Protein AF-A0A485B8G7-F1 (afdb_monomer_lite)

Radius of gyration: 13.27 Å; chains: 1; bounding box: 32×32×30 Å

Secondary structure (DSSP, 8-state):
------THHHHGGGGSSHHHHHHHHHHHHHSPPPTTHHHHHHHHHHHHHHHHHHHHS---HHHHHHHHHHHGGG--

Foldseek 3Di:
DDDDDPPLLVLLVLPPDDVSVVVSVVVCVVPPDDPCSQLVSLVSQLVVQVCCCVPPVDHDPVSNVVSVVSNVVVPD

pLDDT: mean 92.95, std 6.94, range [58.44, 97.88]

Organism: Raoultella terrigena (NCBI:txid577)

Structure (mmCIF, N/CA/C/O backbone):
data_AF-A0A485B8G7-F1
#
_entry.id   AF-A0A485B8G7-F1
#
loop_
_atom_site.group_PDB
_atom_site.id
_atom_site.type_symbol
_atom_site.label_atom_id
_atom_site.label_alt_id
_atom_site.label_comp_id
_atom_site.label_asym_id
_atom_site.lab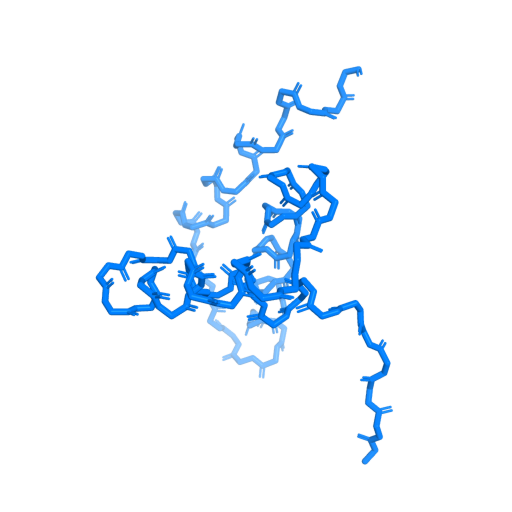el_entity_id
_atom_site.label_seq_id
_atom_site.pdbx_PDB_ins_code
_atom_site.Cartn_x
_atom_site.Cartn_y
_atom_site.Cartn_z
_atom_site.occupancy
_atom_site.B_iso_or_equiv
_atom_site.auth_seq_id
_atom_site.auth_comp_id
_atom_site.auth_asym_id
_atom_site.auth_atom_id
_atom_site.pdbx_PDB_model_num
ATOM 1 N N . MET A 1 1 ? -0.536 -21.441 4.821 1.00 58.44 1 MET A N 1
ATOM 2 C CA . MET A 1 1 ? -1.043 -21.295 3.440 1.00 58.44 1 MET A CA 1
ATOM 3 C C . MET A 1 1 ? -0.165 -20.264 2.751 1.00 58.44 1 MET A C 1
ATOM 5 O O . MET A 1 1 ? 0.013 -19.200 3.324 1.00 58.44 1 MET A O 1
ATOM 9 N N . MET A 1 2 ? 0.459 -20.594 1.617 1.00 68.75 2 MET A N 1
ATOM 10 C CA . MET A 1 2 ? 1.252 -19.625 0.850 1.00 68.75 2 MET A CA 1
ATOM 11 C C . MET A 1 2 ? 0.283 -18.779 0.021 1.00 68.75 2 MET A C 1
ATOM 13 O O . MET A 1 2 ? -0.438 -19.332 -0.809 1.00 68.75 2 MET A O 1
ATOM 17 N N . LEU A 1 3 ? 0.240 -17.471 0.262 1.00 70.56 3 LEU A N 1
ATOM 18 C CA . LEU A 1 3 ? -0.502 -16.542 -0.584 1.00 70.56 3 LEU A CA 1
ATOM 19 C C . LEU A 1 3 ? 0.452 -16.051 -1.671 1.00 70.56 3 LEU A C 1
ATOM 21 O O . LEU A 1 3 ? 1.476 -15.438 -1.383 1.00 70.56 3 LEU A O 1
ATOM 25 N N . TRP A 1 4 ? 0.146 -16.384 -2.922 1.00 79.81 4 TRP A N 1
ATOM 26 C CA . TRP A 1 4 ? 0.911 -15.904 -4.065 1.00 79.81 4 TRP A CA 1
ATOM 27 C C . TRP A 1 4 ? 0.516 -14.456 -4.348 1.00 79.81 4 TRP A C 1
ATOM 29 O O . TRP A 1 4 ? -0.624 -14.187 -4.718 1.00 79.81 4 TRP A O 1
ATOM 39 N N . ALA A 1 5 ? 1.464 -13.537 -4.195 1.00 82.88 5 ALA A N 1
ATOM 40 C CA . ALA A 1 5 ? 1.312 -12.139 -4.572 1.00 82.88 5 ALA A CA 1
ATOM 41 C C . ALA A 1 5 ? 2.597 -11.633 -5.248 1.00 82.88 5 ALA A C 1
ATOM 43 O O . ALA A 1 5 ? 3.687 -12.156 -4.982 1.00 82.88 5 ALA A O 1
ATOM 44 N N . PRO A 1 6 ? 2.511 -10.615 -6.123 1.00 90.56 6 PRO A N 1
ATOM 45 C CA . PRO A 1 6 ? 3.695 -9.919 -6.605 1.00 90.56 6 PRO A CA 1
ATOM 46 C C . PRO A 1 6 ? 4.493 -9.359 -5.425 1.00 90.56 6 PRO A C 1
ATOM 48 O O . PRO A 1 6 ? 3.916 -8.761 -4.524 1.00 90.56 6 PRO A O 1
ATOM 51 N N . ARG A 1 7 ? 5.827 -9.463 -5.459 1.00 92.62 7 ARG A N 1
ATOM 52 C CA . ARG A 1 7 ? 6.715 -8.905 -4.412 1.00 92.62 7 ARG A CA 1
ATOM 53 C C . ARG A 1 7 ? 6.489 -7.415 -4.133 1.00 92.62 7 ARG A C 1
ATOM 55 O O . ARG A 1 7 ? 6.744 -6.941 -3.037 1.00 92.62 7 ARG A O 1
ATOM 62 N N . GLU A 1 8 ? 5.990 -6.684 -5.125 1.00 94.19 8 GLU A N 1
ATOM 63 C CA . GLU A 1 8 ? 5.602 -5.278 -5.008 1.00 94.19 8 GLU A CA 1
ATOM 64 C C . GLU A 1 8 ? 4.531 -5.036 -3.928 1.00 94.19 8 GLU A C 1
ATOM 66 O O . GLU A 1 8 ? 4.509 -3.966 -3.323 1.00 94.19 8 GLU A O 1
ATOM 71 N N . TYR A 1 9 ? 3.703 -6.044 -3.637 1.00 91.19 9 TYR A N 1
ATOM 72 C CA . TYR A 1 9 ? 2.718 -6.016 -2.557 1.00 91.19 9 TYR A CA 1
ATOM 73 C C . TYR A 1 9 ? 3.354 -5.991 -1.159 1.00 91.19 9 TYR A C 1
ATOM 75 O O . TYR A 1 9 ? 2.754 -5.502 -0.215 1.00 91.19 9 TYR A O 1
ATOM 83 N N . GLU A 1 10 ? 4.586 -6.461 -0.997 1.00 91.25 10 GLU A N 1
ATOM 84 C CA . GLU A 1 10 ? 5.306 -6.295 0.272 1.00 91.25 10 GLU A CA 1
ATOM 85 C C . GLU A 1 10 ? 6.047 -4.951 0.306 1.00 91.25 10 GLU A C 1
ATOM 87 O O . GLU A 1 10 ? 6.142 -4.289 1.338 1.00 91.25 10 GLU A O 1
ATOM 92 N N . LEU A 1 11 ? 6.546 -4.507 -0.851 1.00 94.81 11 LEU A N 1
ATOM 93 C CA . LEU A 1 11 ? 7.395 -3.320 -0.956 1.00 94.81 11 LEU A CA 1
ATOM 94 C C . LEU A 1 11 ? 6.639 -2.000 -0.797 1.00 94.81 11 LEU A C 1
ATOM 96 O O . LEU A 1 11 ? 7.245 -1.028 -0.350 1.00 94.81 11 LEU A O 1
ATOM 100 N N . PHE A 1 12 ? 5.350 -1.925 -1.152 1.00 93.50 12 PHE A N 1
ATOM 101 C CA . PHE A 1 12 ? 4.613 -0.651 -1.100 1.00 93.50 12 PHE A CA 1
ATOM 102 C C . PHE A 1 12 ? 4.545 -0.062 0.317 1.00 93.50 12 PHE A C 1
ATOM 104 O O . PHE A 1 12 ? 4.533 1.156 0.474 1.00 93.50 12 PHE A O 1
ATOM 111 N N . ARG A 1 13 ? 4.564 -0.922 1.344 1.00 90.31 13 ARG A N 1
ATOM 112 C CA . ARG A 1 13 ? 4.555 -0.535 2.763 1.00 90.31 13 ARG A CA 1
ATOM 113 C C . ARG A 1 13 ? 5.826 0.210 3.176 1.00 90.31 13 ARG A C 1
ATOM 115 O O . ARG A 1 13 ? 5.837 0.914 4.175 1.00 90.31 13 ARG A O 1
ATOM 122 N N . LEU A 1 14 ? 6.907 0.060 2.409 1.00 93.75 14 LEU A N 1
ATOM 123 C CA . LEU A 1 14 ? 8.190 0.700 2.685 1.00 93.75 14 LEU A CA 1
ATOM 124 C C . LEU A 1 14 ? 8.284 2.130 2.128 1.00 93.75 14 LEU A C 1
ATOM 126 O O . LEU A 1 14 ? 9.308 2.787 2.298 1.00 93.75 14 LEU A O 1
ATOM 130 N N . CYS A 1 15 ? 7.234 2.623 1.464 1.00 85.19 15 CYS A N 1
ATOM 131 C CA . CYS A 1 15 ? 7.192 3.978 0.913 1.00 85.19 15 CYS A CA 1
ATOM 132 C C . CYS A 1 15 ? 6.915 5.077 1.958 1.00 85.19 15 CYS A C 1
ATOM 134 O O . CYS A 1 15 ? 6.930 6.249 1.591 1.00 85.19 15 CYS A O 1
ATOM 136 N N . ASP A 1 16 ? 6.694 4.730 3.230 1.00 81.25 16 ASP A N 1
ATOM 137 C CA . ASP A 1 16 ? 6.283 5.664 4.295 1.00 81.25 16 ASP A CA 1
ATOM 138 C C . ASP A 1 16 ? 7.461 6.471 4.915 1.00 81.25 16 ASP A C 1
ATOM 140 O O . ASP A 1 16 ? 7.336 7.063 5.987 1.00 81.25 16 ASP A O 1
ATOM 144 N N . GLY A 1 17 ? 8.605 6.543 4.219 1.00 85.81 17 GLY A N 1
ATOM 145 C CA . GLY A 1 17 ? 9.765 7.371 4.574 1.00 85.81 17 GLY A CA 1
ATOM 146 C C . GLY A 1 17 ? 10.719 6.764 5.615 1.00 85.81 17 GLY A C 1
ATOM 147 O O . GLY A 1 17 ? 10.593 5.617 6.053 1.00 85.81 17 GLY A O 1
ATOM 148 N N . GLY A 1 18 ? 11.733 7.542 6.010 1.00 91.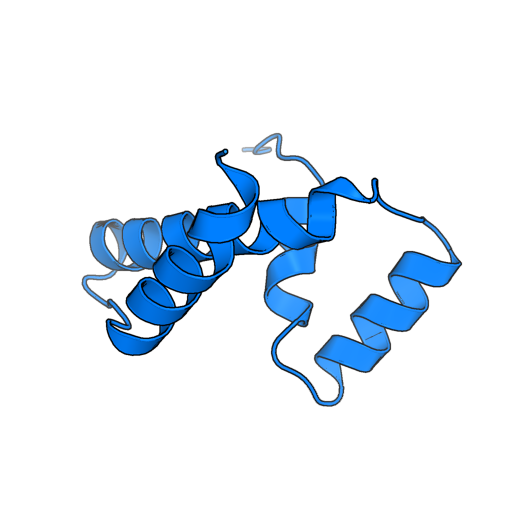38 18 GLY A N 1
ATOM 149 C CA . GLY A 1 18 ? 12.674 7.178 7.075 1.00 91.38 18 GLY A CA 1
ATOM 150 C C . GLY A 1 18 ? 13.527 5.941 6.755 1.00 91.38 18 GLY A C 1
ATOM 151 O O . GLY A 1 18 ? 14.063 5.797 5.659 1.00 91.38 18 GLY A O 1
ATOM 152 N N . GLN A 1 19 ? 13.687 5.039 7.728 1.00 93.94 19 GLN A N 1
ATOM 153 C CA . GLN A 1 19 ? 14.472 3.807 7.545 1.00 93.94 19 GLN A CA 1
ATOM 154 C C . GLN A 1 19 ? 13.809 2.816 6.573 1.00 93.94 19 GLN A C 1
ATOM 156 O O . GLN A 1 19 ? 14.510 2.061 5.899 1.00 93.94 19 GLN A O 1
ATOM 161 N N . ALA A 1 20 ? 12.476 2.830 6.470 1.00 93.25 20 ALA A N 1
ATOM 162 C CA . ALA A 1 20 ? 11.744 1.963 5.551 1.00 93.25 20 ALA A CA 1
ATOM 163 C C . ALA A 1 20 ? 12.067 2.313 4.090 1.00 93.25 20 ALA A C 1
ATOM 165 O O . ALA A 1 20 ? 12.358 1.429 3.285 1.00 93.25 20 ALA A O 1
ATOM 166 N N . GLU A 1 21 ? 12.144 3.607 3.777 1.00 93.38 21 GLU A N 1
ATOM 167 C CA . GLU A 1 21 ? 12.536 4.081 2.450 1.00 93.38 21 GLU A CA 1
ATOM 168 C C . GLU A 1 21 ? 13.987 3.702 2.106 1.00 93.38 21 GLU A C 1
ATOM 170 O O . GLU A 1 21 ? 14.270 3.280 0.985 1.00 93.38 21 GLU A O 1
ATOM 175 N N . GLN A 1 22 ? 14.909 3.755 3.075 1.00 94.69 22 GLN A N 1
ATOM 176 C CA . GLN A 1 22 ? 16.290 3.294 2.868 1.00 94.69 22 GLN A CA 1
ATOM 177 C C . GLN A 1 22 ? 16.358 1.792 2.566 1.00 94.69 22 GLN A C 1
ATOM 179 O O . GLN A 1 22 ? 17.155 1.369 1.721 1.00 94.69 22 GLN A O 1
ATOM 184 N N . LEU A 1 23 ? 15.526 0.984 3.229 1.00 95.56 23 LEU A N 1
ATOM 185 C CA . LEU A 1 23 ? 15.410 -0.447 2.952 1.00 95.56 23 LEU A CA 1
ATOM 186 C C . LEU A 1 23 ? 14.859 -0.692 1.542 1.00 95.56 23 LEU A C 1
ATOM 188 O O . LEU A 1 23 ? 15.423 -1.499 0.800 1.00 95.56 23 LEU A O 1
ATOM 192 N N . LEU A 1 24 ? 13.805 0.032 1.152 1.00 95.31 24 LEU A N 1
ATOM 193 C CA . LEU A 1 24 ? 13.249 -0.026 -0.199 1.00 95.31 24 LEU A CA 1
ATOM 194 C C . LEU A 1 24 ? 14.313 0.320 -1.243 1.00 95.31 24 LEU A C 1
ATOM 196 O O . LEU A 1 24 ? 14.487 -0.412 -2.216 1.00 95.31 24 LEU A O 1
ATOM 200 N N . TRP A 1 25 ? 15.074 1.389 -1.015 1.00 94.31 25 TRP A N 1
ATOM 201 C CA . TRP A 1 25 ? 16.144 1.817 -1.909 1.00 94.31 25 TRP A CA 1
ATOM 202 C C . TRP A 1 25 ? 17.208 0.727 -2.094 1.00 94.31 25 TRP A C 1
ATOM 204 O O . TRP A 1 25 ? 17.543 0.381 -3.230 1.00 94.31 25 TRP A O 1
ATOM 214 N N . HIS A 1 26 ? 17.689 0.123 -1.002 1.00 96.69 26 HIS A N 1
ATOM 215 C CA . HIS A 1 26 ? 18.666 -0.972 -1.062 1.00 96.69 26 HIS A CA 1
ATOM 216 C C . HIS A 1 26 ? 18.115 -2.207 -1.781 1.00 96.69 26 HIS A C 1
ATOM 218 O O . HIS A 1 26 ? 18.841 -2.865 -2.531 1.00 96.69 26 HIS A O 1
ATOM 224 N N . TYR A 1 27 ? 16.838 -2.525 -1.569 1.00 96.12 27 TYR A N 1
ATOM 225 C CA . TYR A 1 27 ? 16.177 -3.628 -2.253 1.00 96.12 27 TYR A CA 1
ATOM 226 C C . TYR A 1 27 ? 16.115 -3.384 -3.767 1.00 96.12 27 TYR A C 1
ATOM 228 O O . TYR A 1 27 ? 16.520 -4.246 -4.549 1.00 96.12 27 TYR A O 1
ATOM 236 N N . LEU A 1 28 ? 15.667 -2.196 -4.184 1.00 95.19 28 LEU A N 1
ATOM 237 C CA . LEU A 1 28 ? 15.522 -1.833 -5.595 1.00 95.19 28 LEU A CA 1
ATOM 238 C C . LEU A 1 28 ? 16.860 -1.812 -6.342 1.00 95.19 28 LEU A C 1
ATOM 240 O O . LEU A 1 28 ? 16.895 -2.187 -7.511 1.00 95.19 28 LEU A O 1
ATOM 244 N N . HIS A 1 29 ? 17.960 -1.470 -5.664 1.00 96.25 29 HIS A N 1
ATOM 245 C CA . HIS A 1 29 ? 19.310 -1.554 -6.236 1.00 96.25 29 HIS A CA 1
ATOM 246 C C . HIS A 1 29 ? 19.718 -2.977 -6.615 1.00 96.25 29 HIS A C 1
ATOM 248 O O . HIS A 1 29 ? 20.476 -3.175 -7.561 1.00 96.25 29 HIS A O 1
ATOM 254 N N . ARG A 1 30 ? 19.243 -3.978 -5.869 1.00 97.50 30 ARG A N 1
ATOM 255 C CA . ARG A 1 30 ? 19.576 -5.387 -6.112 1.00 97.50 30 ARG A CA 1
ATOM 256 C C . ARG A 1 30 ? 18.560 -6.083 -7.005 1.00 97.50 30 ARG A C 1
ATOM 258 O O . ARG A 1 30 ? 18.931 -6.960 -7.777 1.00 97.50 30 ARG A O 1
ATOM 265 N N . ALA A 1 31 ? 17.287 -5.723 -6.880 1.00 96.88 31 ALA A N 1
ATOM 266 C CA . ALA A 1 31 ? 16.191 -6.364 -7.587 1.00 96.88 31 ALA A CA 1
ATOM 267 C C . ALA A 1 31 ? 15.183 -5.312 -8.086 1.00 96.88 31 ALA A C 1
ATOM 269 O O . ALA A 1 31 ? 14.116 -5.153 -7.478 1.00 96.88 31 ALA A O 1
ATOM 270 N N . PRO A 1 32 ? 15.484 -4.622 -9.202 1.00 95.81 32 PRO A N 1
ATOM 271 C CA . PRO A 1 32 ? 14.627 -3.577 -9.756 1.00 95.81 32 PRO A CA 1
ATOM 272 C C . PRO A 1 32 ? 13.225 -4.099 -10.051 1.00 95.81 32 PRO A C 1
ATOM 274 O O . PRO A 1 32 ? 13.069 -5.214 -10.548 1.00 95.81 32 PRO A O 1
ATOM 277 N N . VAL A 1 33 ? 12.201 -3.318 -9.723 1.00 94.81 33 VAL A N 1
ATOM 278 C CA . VAL A 1 33 ? 10.798 -3.594 -10.076 1.00 94.81 33 VAL A CA 1
ATOM 279 C C . VAL A 1 33 ? 10.441 -2.897 -11.386 1.00 94.81 33 VAL A C 1
ATOM 281 O O . VAL A 1 33 ? 11.211 -2.081 -11.890 1.00 94.81 33 VAL A O 1
ATOM 284 N N . ALA A 1 34 ? 9.280 -3.218 -11.954 1.00 94.81 34 ALA A N 1
ATOM 285 C CA . ALA A 1 34 ? 8.821 -2.520 -13.148 1.00 94.81 34 ALA A CA 1
ATOM 286 C C . ALA A 1 34 ? 8.482 -1.058 -12.819 1.00 94.81 34 ALA A C 1
ATOM 288 O O . ALA A 1 34 ? 7.985 -0.768 -11.733 1.00 94.81 34 ALA A O 1
ATOM 289 N N . GLU A 1 35 ? 8.668 -0.152 -13.778 1.00 92.19 35 GLU A N 1
ATOM 290 C CA . GLU A 1 35 ? 8.339 1.277 -13.635 1.00 92.19 35 GLU A CA 1
ATOM 291 C C . GLU A 1 35 ? 6.885 1.502 -13.187 1.00 92.19 35 GLU A C 1
ATOM 293 O O . GLU A 1 35 ? 6.595 2.345 -12.338 1.00 92.19 35 GLU A O 1
ATOM 298 N N . SER A 1 36 ? 5.977 0.644 -13.659 1.00 93.56 36 SER A N 1
ATOM 299 C CA . SER A 1 36 ? 4.569 0.614 -13.257 1.00 93.56 36 SER A CA 1
ATOM 300 C C . SER A 1 36 ? 4.331 0.439 -11.750 1.00 93.56 36 SER A C 1
ATOM 302 O O . SER A 1 36 ? 3.232 0.707 -11.270 1.00 93.56 36 SER A O 1
ATOM 304 N N . PHE A 1 37 ? 5.335 0.009 -10.978 1.00 94.12 37 PHE A N 1
ATOM 305 C CA . PHE A 1 37 ? 5.248 -0.036 -9.519 1.00 94.12 37 PHE A CA 1
ATOM 306 C C . PHE A 1 37 ? 4.898 1.331 -8.912 1.00 94.12 37 PHE A C 1
ATOM 308 O O . PHE A 1 37 ? 4.168 1.394 -7.922 1.00 94.12 37 PHE A O 1
ATOM 315 N N . LEU A 1 38 ? 5.350 2.427 -9.537 1.00 91.38 38 LEU A N 1
ATOM 316 C CA . LEU A 1 38 ? 5.113 3.793 -9.069 1.00 91.38 38 LEU A CA 1
ATOM 317 C C . LEU A 1 38 ? 3.626 4.104 -8.862 1.00 91.38 38 LEU A C 1
ATOM 319 O O . LEU A 1 38 ? 3.278 4.800 -7.905 1.00 91.38 38 LEU A O 1
ATOM 323 N N . TRP A 1 39 ? 2.762 3.590 -9.740 1.00 94.00 39 TRP A N 1
ATOM 324 C CA . TRP A 1 39 ? 1.315 3.755 -9.633 1.00 94.00 39 TRP A CA 1
ATOM 325 C C . TRP A 1 39 ? 0.636 2.548 -8.982 1.00 94.00 39 TRP A C 1
ATOM 327 O O . TRP A 1 39 ? -0.317 2.733 -8.225 1.00 94.00 39 TRP A O 1
ATOM 337 N N . ARG A 1 40 ? 1.150 1.319 -9.174 1.00 95.31 40 ARG A N 1
ATOM 338 C CA . ARG A 1 40 ? 0.596 0.114 -8.523 1.00 95.31 40 ARG A CA 1
ATOM 339 C C . ARG A 1 40 ? 0.655 0.178 -7.003 1.00 95.31 40 ARG A C 1
ATOM 341 O O . ARG A 1 40 ? -0.244 -0.344 -6.352 1.00 95.31 40 ARG A O 1
ATOM 348 N N . ARG A 1 41 ? 1.645 0.865 -6.426 1.00 95.00 41 ARG A N 1
ATOM 349 C CA . ARG A 1 41 ? 1.708 1.087 -4.972 1.00 95.00 41 ARG A CA 1
ATOM 350 C C . ARG A 1 41 ? 0.452 1.761 -4.417 1.00 95.00 41 ARG A C 1
ATOM 352 O O . ARG A 1 41 ? 0.034 1.430 -3.314 1.00 95.00 41 ARG A O 1
ATOM 359 N N . TRP A 1 42 ? -0.176 2.658 -5.181 1.00 96.12 42 TRP A N 1
ATOM 360 C CA . TRP A 1 42 ? -1.409 3.322 -4.758 1.00 96.12 42 TRP A CA 1
ATOM 361 C C . TRP A 1 42 ? -2.594 2.363 -4.772 1.00 96.12 42 TRP A C 1
ATOM 363 O O . TRP A 1 42 ? -3.417 2.402 -3.865 1.00 96.12 42 TRP A O 1
ATOM 373 N N . LEU A 1 43 ? -2.642 1.447 -5.741 1.00 95.50 43 LEU A N 1
ATOM 374 C CA . LEU A 1 43 ? -3.637 0.377 -5.759 1.00 95.50 43 LEU A CA 1
ATOM 375 C C . LEU A 1 43 ? -3.476 -0.562 -4.553 1.00 95.50 43 LEU A C 1
ATOM 377 O O . LEU A 1 43 ? -4.467 -0.917 -3.921 1.00 95.50 43 LEU A O 1
ATOM 381 N N . TYR A 1 44 ? -2.240 -0.930 -4.206 1.00 95.25 44 TYR A N 1
ATOM 382 C CA . TYR A 1 44 ? -1.976 -1.752 -3.022 1.00 95.25 44 TYR A CA 1
ATOM 383 C C . TYR A 1 44 ? -2.352 -1.039 -1.729 1.00 95.25 44 TYR A C 1
ATOM 385 O O . TYR A 1 44 ? -2.920 -1.665 -0.842 1.00 95.25 44 TYR A O 1
ATOM 393 N N . LEU A 1 45 ? -2.115 0.270 -1.652 1.00 95.56 45 LEU A N 1
ATOM 394 C CA . LEU A 1 45 ? -2.503 1.065 -0.497 1.00 95.56 45 LEU A CA 1
ATOM 395 C C . LEU A 1 45 ? -4.029 1.168 -0.339 1.00 95.56 45 LEU A C 1
ATOM 397 O O . LEU A 1 45 ? -4.538 1.028 0.768 1.00 95.56 45 LEU A O 1
ATOM 401 N N . LEU A 1 46 ? -4.772 1.347 -1.438 1.00 96.44 46 LEU A N 1
ATOM 402 C CA . LEU A 1 46 ? -6.239 1.295 -1.413 1.00 96.44 46 LEU A CA 1
ATOM 403 C C . LEU A 1 46 ? -6.744 -0.057 -0.905 1.00 96.44 46 LEU A C 1
ATOM 405 O O . LEU A 1 46 ? -7.670 -0.104 -0.097 1.00 96.44 46 LEU A O 1
ATOM 409 N N . TRP A 1 47 ? -6.136 -1.146 -1.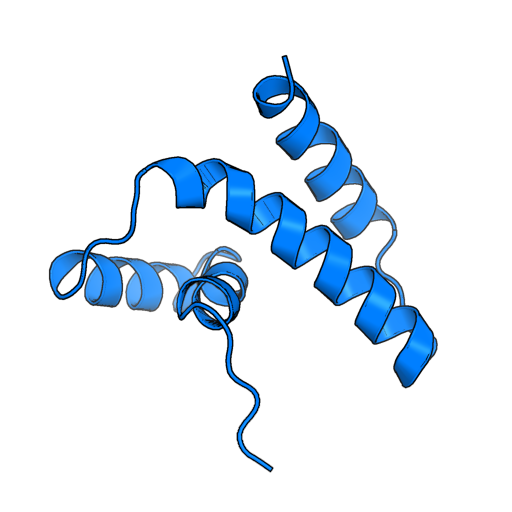379 1.00 95.19 47 TRP A N 1
ATOM 410 C CA . TRP A 1 47 ? -6.494 -2.490 -0.943 1.00 95.19 47 TRP A CA 1
ATOM 411 C C . TRP A 1 47 ? -6.172 -2.722 0.538 1.00 95.19 47 TRP A C 1
ATOM 413 O 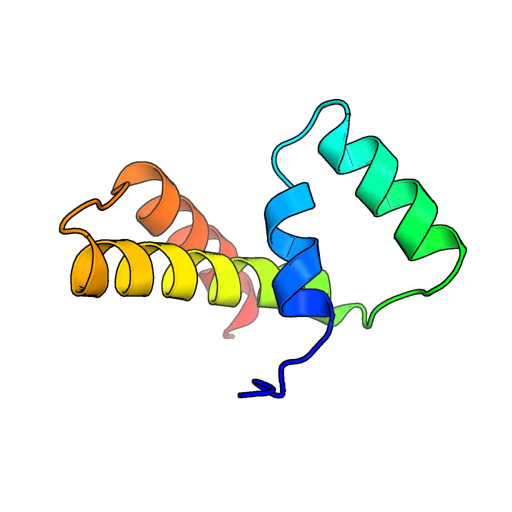O . TRP A 1 47 ? -7.015 -3.264 1.242 1.00 95.19 47 TRP A O 1
ATOM 423 N N . ASP A 1 48 ? -5.012 -2.272 1.025 1.00 94.88 48 ASP A N 1
ATOM 424 C CA . ASP A 1 48 ? -4.593 -2.412 2.429 1.00 94.88 48 ASP A CA 1
ATOM 425 C C . ASP A 1 48 ? -5.587 -1.750 3.395 1.00 94.88 48 ASP A C 1
ATOM 427 O O . ASP A 1 48 ? -5.958 -2.346 4.403 1.00 94.88 48 ASP A O 1
ATOM 431 N N . GLU A 1 49 ? -6.090 -0.557 3.062 1.00 96.56 49 GLU A N 1
ATOM 432 C CA . GLU A 1 49 ? -7.092 0.126 3.889 1.00 96.56 49 GLU A CA 1
ATOM 433 C C . GLU A 1 49 ? -8.451 -0.592 3.876 1.00 96.56 49 GLU A C 1
ATOM 435 O O . GLU A 1 49 ? -9.110 -0.700 4.912 1.00 96.56 49 GLU A O 1
ATOM 440 N N . VAL A 1 50 ? -8.879 -1.127 2.726 1.00 97.00 50 VAL A N 1
ATOM 441 C CA . VAL A 1 50 ? -10.122 -1.914 2.633 1.00 97.00 50 VAL A CA 1
ATOM 442 C C . VAL A 1 50 ? -9.993 -3.237 3.390 1.00 97.00 50 VAL A C 1
ATOM 444 O O . VAL A 1 50 ? -10.904 -3.604 4.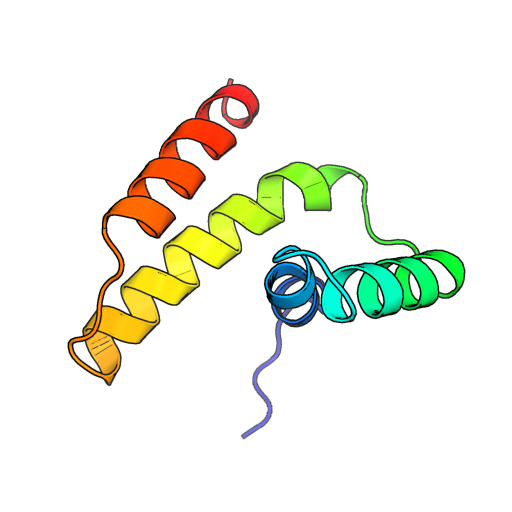130 1.00 97.00 50 VAL A O 1
ATOM 447 N N . ASP A 1 51 ? -8.867 -3.934 3.249 1.00 95.31 51 ASP A N 1
ATOM 448 C CA . ASP A 1 51 ? -8.582 -5.179 3.964 1.00 95.31 51 ASP A CA 1
ATOM 449 C C . ASP A 1 51 ? -8.527 -4.944 5.481 1.00 95.31 51 ASP A C 1
ATOM 451 O O . ASP A 1 51 ? -9.179 -5.656 6.249 1.00 95.31 51 ASP A O 1
ATOM 455 N N . SER A 1 52 ? -7.853 -3.875 5.917 1.00 96.00 52 SER A N 1
ATOM 456 C CA . SER A 1 52 ? -7.831 -3.442 7.316 1.00 96.00 52 SER A CA 1
ATOM 457 C C . SER A 1 52 ? -9.241 -3.163 7.845 1.00 96.00 52 SER A C 1
ATOM 459 O O . SER A 1 52 ? -9.579 -3.599 8.952 1.00 96.00 52 SER A O 1
ATOM 461 N N . LEU A 1 53 ? -10.092 -2.492 7.063 1.00 97.75 53 LEU A N 1
ATOM 462 C CA . LEU A 1 53 ? -11.471 -2.209 7.455 1.00 97.75 53 LEU A CA 1
ATOM 463 C C . LEU A 1 53 ? -12.279 -3.499 7.615 1.00 97.75 53 LEU A C 1
ATOM 465 O O . LEU A 1 53 ? -12.951 -3.674 8.629 1.00 97.75 53 LEU A O 1
ATOM 469 N N . VAL A 1 54 ? -12.201 -4.405 6.640 1.00 97.88 54 VAL A N 1
ATOM 470 C CA . VAL A 1 54 ? -12.966 -5.661 6.640 1.00 97.88 54 VAL A CA 1
ATOM 471 C C . VAL A 1 54 ? -12.527 -6.581 7.777 1.00 97.88 54 VAL A C 1
ATOM 473 O O . VAL A 1 54 ? -13.373 -7.141 8.472 1.00 97.88 54 VAL A O 1
ATOM 476 N N . ASN A 1 55 ? -11.219 -6.723 7.992 1.00 97.38 55 ASN A N 1
ATOM 477 C CA . ASN A 1 55 ? -10.681 -7.702 8.935 1.00 97.38 55 ASN A CA 1
ATOM 478 C C . ASN A 1 55 ? -10.547 -7.168 10.365 1.00 97.38 55 ASN A C 1
ATOM 480 O O . ASN A 1 55 ? -10.552 -7.952 11.313 1.00 97.38 55 ASN A O 1
ATOM 484 N N . THR A 1 56 ? -10.400 -5.852 10.545 1.00 97.38 56 THR A N 1
ATOM 485 C CA . THR A 1 56 ? -10.112 -5.258 11.865 1.00 97.38 56 THR A CA 1
ATOM 486 C C . THR A 1 56 ? -11.056 -4.125 12.263 1.00 97.38 56 THR A C 1
ATOM 488 O O . THR A 1 56 ? -11.015 -3.676 13.409 1.00 97.38 56 THR A O 1
ATOM 491 N N . GLY A 1 57 ? -11.892 -3.634 11.342 1.00 97.25 57 GLY A N 1
ATOM 492 C CA . GLY A 1 57 ? -12.728 -2.449 11.546 1.00 97.25 57 GLY A CA 1
ATOM 493 C C . GLY A 1 57 ? -11.963 -1.120 11.507 1.00 97.25 57 GLY A C 1
ATOM 494 O O . GLY A 1 57 ? -12.567 -0.071 11.723 1.00 97.25 57 GLY A O 1
ATOM 495 N N . ARG A 1 58 ? -10.645 -1.131 11.256 1.00 97.38 58 ARG A N 1
ATOM 496 C CA . ARG A 1 58 ? -9.806 0.077 11.197 1.00 97.38 58 ARG A CA 1
ATOM 497 C C . ARG A 1 58 ? -9.677 0.578 9.769 1.00 97.38 58 ARG A C 1
ATOM 499 O O . ARG A 1 58 ? -9.376 -0.207 8.878 1.00 97.38 58 ARG A O 1
ATOM 506 N N . PHE A 1 59 ? -9.825 1.882 9.579 1.00 97.44 59 PHE A N 1
ATOM 507 C CA . PHE A 1 59 ? -9.739 2.513 8.268 1.00 97.44 59 PHE A CA 1
ATOM 508 C C . PHE A 1 59 ? -9.151 3.916 8.384 1.00 97.44 59 PHE A C 1
ATOM 510 O O . PHE A 1 59 ? -9.734 4.773 9.058 1.00 97.44 59 PHE A O 1
ATOM 517 N N . ASP A 1 60 ? -8.024 4.166 7.722 1.00 96.69 60 ASP A N 1
ATOM 518 C CA . ASP A 1 60 ? -7.466 5.507 7.596 1.00 96.69 60 ASP A CA 1
ATOM 519 C C . ASP A 1 60 ? -8.019 6.182 6.337 1.00 96.69 60 ASP A C 1
ATOM 521 O O . ASP A 1 60 ? -7.555 5.997 5.206 1.00 96.69 60 ASP A O 1
ATOM 525 N N . ARG A 1 61 ? -9.033 7.026 6.550 1.00 97.12 61 ARG A N 1
ATOM 526 C CA . ARG A 1 61 ? -9.680 7.769 5.469 1.00 97.12 61 ARG A CA 1
ATOM 527 C C . ARG A 1 61 ? -8.710 8.684 4.720 1.00 97.12 61 ARG A C 1
ATOM 529 O O . ARG A 1 61 ? -8.827 8.812 3.503 1.00 97.12 61 ARG A O 1
ATOM 536 N N . ALA A 1 62 ? -7.780 9.326 5.423 1.00 96.94 62 ALA A N 1
ATOM 537 C CA . ALA A 1 62 ? -6.856 10.270 4.807 1.00 96.94 62 ALA A CA 1
ATOM 538 C C . ALA A 1 62 ? -5.866 9.537 3.895 1.00 96.94 62 ALA A C 1
ATOM 540 O O . ALA A 1 62 ? -5.604 9.986 2.776 1.00 96.94 62 ALA A O 1
ATOM 541 N N . ARG A 1 63 ? -5.374 8.379 4.346 1.00 95.06 63 ARG A N 1
ATOM 542 C CA . ARG A 1 63 ? -4.474 7.518 3.574 1.00 95.06 63 ARG A CA 1
ATOM 543 C C . ARG A 1 63 ? -5.165 6.930 2.341 1.00 95.06 63 ARG A C 1
ATOM 545 O O . ARG A 1 63 ? -4.593 6.972 1.251 1.00 95.06 63 ARG A O 1
ATOM 552 N N . PHE A 1 64 ? -6.419 6.493 2.477 1.00 97.25 64 PHE A N 1
ATOM 553 C CA . PHE A 1 64 ? -7.237 6.043 1.347 1.00 97.25 64 PHE A CA 1
ATOM 554 C C . PHE A 1 64 ? -7.468 7.158 0.314 1.00 97.25 64 PHE A C 1
ATOM 556 O O . PHE A 1 64 ? -7.233 6.963 -0.879 1.00 97.25 64 PHE A O 1
ATOM 563 N N . ASP A 1 65 ? -7.893 8.348 0.756 1.00 97.81 65 ASP A N 1
ATOM 564 C CA . ASP A 1 65 ? -8.165 9.475 -0.143 1.00 97.81 65 ASP A CA 1
ATOM 565 C C . ASP A 1 65 ? -6.890 9.958 -0.858 1.00 97.81 65 ASP A C 1
ATOM 567 O O . ASP A 1 65 ? -6.955 10.361 -2.024 1.00 97.81 65 ASP A O 1
ATOM 571 N N . LEU A 1 66 ? -5.730 9.906 -0.190 1.00 96.00 66 LEU A N 1
ATOM 572 C CA . LEU A 1 66 ? -4.432 10.176 -0.809 1.00 96.00 66 LEU A CA 1
ATOM 573 C C . LEU A 1 66 ? -4.147 9.169 -1.927 1.00 96.00 66 LEU A C 1
ATOM 575 O O . LEU A 1 66 ? -3.897 9.578 -3.059 1.00 96.00 66 LEU A O 1
ATOM 579 N N . ALA A 1 67 ? -4.237 7.870 -1.631 1.00 96.25 67 ALA A N 1
ATOM 580 C CA . ALA A 1 67 ? -3.982 6.810 -2.602 1.00 96.25 67 ALA A CA 1
ATOM 581 C C . ALA A 1 67 ? -4.908 6.918 -3.823 1.00 96.25 67 ALA A C 1
ATOM 583 O O . ALA A 1 67 ? -4.444 6.850 -4.961 1.00 96.25 67 ALA A O 1
ATOM 584 N N . ALA A 1 68 ? -6.202 7.170 -3.595 1.00 97.19 68 ALA A N 1
ATOM 585 C CA . ALA A 1 68 ? -7.184 7.355 -4.657 1.00 97.19 68 ALA A CA 1
ATOM 586 C C . ALA A 1 68 ? -6.800 8.529 -5.568 1.00 97.19 68 ALA A C 1
ATOM 588 O O . ALA A 1 68 ? -6.689 8.361 -6.781 1.00 97.19 68 ALA A O 1
ATOM 589 N N . LYS A 1 69 ? -6.527 9.707 -4.988 1.00 97.25 69 LYS A N 1
ATOM 590 C CA . LYS A 1 69 ? -6.126 10.904 -5.746 1.00 97.25 69 LYS A CA 1
ATOM 591 C C . LYS A 1 69 ? -4.819 10.698 -6.508 1.00 97.25 69 LYS A C 1
ATOM 593 O O . LYS A 1 69 ? -4.709 11.149 -7.643 1.00 97.25 69 LYS A O 1
ATOM 598 N N . SER A 1 70 ? -3.841 10.027 -5.905 1.00 96.19 70 SER A N 1
ATOM 599 C CA . SER A 1 70 ? -2.539 9.772 -6.525 1.00 96.19 70 SER A CA 1
ATOM 600 C C . SER A 1 70 ? -2.580 8.710 -7.624 1.00 96.19 70 SER A C 1
ATOM 602 O O . SER A 1 70 ? -1.698 8.711 -8.484 1.00 96.19 70 SER A O 1
ATOM 604 N N . LEU A 1 71 ? -3.586 7.830 -7.626 1.00 96.25 71 LEU A N 1
ATOM 605 C CA . LEU A 1 71 ? -3.796 6.842 -8.683 1.00 96.25 71 LEU A CA 1
ATOM 606 C C . LEU A 1 71 ? -4.459 7.446 -9.929 1.00 96.25 71 LEU A C 1
ATOM 608 O O . LEU A 1 71 ? -4.122 7.039 -11.037 1.00 96.25 71 LEU A O 1
ATOM 612 N N . LEU A 1 72 ? -5.356 8.428 -9.768 1.00 95.75 72 LEU A N 1
ATOM 613 C CA . LEU A 1 72 ? -6.145 9.001 -10.872 1.00 95.75 72 LEU A CA 1
ATOM 614 C C . LEU A 1 72 ? -5.334 9.404 -12.122 1.00 95.75 72 LEU A C 1
ATOM 616 O O . LEU A 1 72 ? -5.785 9.070 -13.217 1.00 95.75 72 LEU A O 1
ATOM 620 N N . PRO A 1 73 ? -4.153 10.053 -12.025 1.00 95.81 73 PRO A N 1
ATOM 621 C CA . PRO A 1 73 ? -3.370 10.435 -13.205 1.00 95.81 73 PRO A CA 1
ATOM 622 C C . PRO A 1 73 ? -2.895 9.261 -14.075 1.00 95.81 73 PRO A C 1
ATOM 624 O O . PRO A 1 73 ? -2.471 9.479 -15.204 1.00 95.81 73 PRO A O 1
ATOM 627 N N . TRP A 1 74 ? -2.941 8.033 -13.553 1.00 93.31 74 TRP A N 1
ATOM 628 C CA . TRP A 1 74 ? -2.424 6.824 -14.199 1.00 93.31 74 TRP A CA 1
ATOM 629 C C . TRP A 1 74 ? -3.517 5.950 -14.829 1.00 93.31 74 TRP A C 1
ATOM 631 O O . TRP A 1 74 ? -3.211 4.870 -15.326 1.00 93.31 74 TRP A O 1
ATOM 641 N N . LEU A 1 75 ? -4.781 6.383 -14.775 1.00 89.94 75 LEU A N 1
ATOM 642 C CA . LEU A 1 75 ? -5.946 5.651 -15.292 1.00 89.94 75 LEU A CA 1
ATOM 643 C C . LEU A 1 75 ? -6.478 6.203 -16.629 1.00 89.94 75 LEU A C 1
ATOM 645 O O . LEU A 1 75 ? -7.537 5.765 -17.076 1.00 89.94 75 LEU A O 1
ATOM 649 N N . ALA A 1 76 ? -5.785 7.180 -17.218 1.00 76.56 76 ALA A N 1
ATOM 650 C CA . ALA A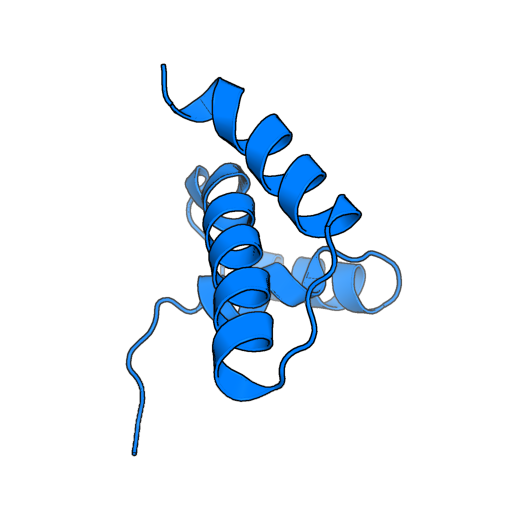 1 76 ? -6.156 7.830 -18.476 1.00 76.56 76 ALA A CA 1
ATOM 651 C C . ALA A 1 76 ? -5.738 7.019 -19.712 1.00 76.56 76 ALA A C 1
ATOM 653 O O . ALA A 1 76 ? -4.656 6.389 -19.670 1.00 76.56 76 ALA A O 1
#

Sequence (76 aa):
MMLWAPREYELFRLCDGGQAEQLLWHYLHRAPVAESFLWRRWLYLLWDEVDSLVNTGRFDRARFDLAAKSLLPWLA